Protein AF-A0A928L994-F1 (afdb_monomer)

pLDDT: mean 81.69, std 18.79, range [30.84, 98.38]

Radius of gyration: 14.09 Å; Cα contacts (8 Å, |Δi|>4): 63; chains: 1; bounding box: 39×33×34 Å

Nearest PDB structures (foldseek):
  3hug-assembly6_K  TM=9.011E-01  e=4.832E-02  Mycobacterium tuberculosis H37Rv
  6dvb-assembly1_F  TM=8.346E-01  e=6.004E-02  Mycobacterium tuberculosis H37Rv
  6in7-assembly1_B  TM=6.704E-01  e=1.216E-01  Pseudomonas aeruginosa PAO1
  1or7-assembly3_A  TM=6.985E-01  e=1.595E-01  Escherichia coli
  1or7-assembly3_B  TM=7.022E-01  e=3.601E-01  Escherichia coli

Secondary structure (DSSP, 8-state):
----TTHHHHSSSSHHHHHHHHHHHS-TTSTTHHHHHHHHHHHHHTS-HHHHHHHHHHHHH---HHHHHHHHTS-HHHHHHHHHHHHHHHHHHHHTT-

Structure (mmCIF, N/CA/C/O backbone):
data_AF-A0A928L994-F1
#
_entry.id   AF-A0A928L994-F1
#
loop_
_atom_site.group_PDB
_atom_site.id
_atom_site.type_symbol
_atom_site.label_atom_id
_atom_site.label_alt_id
_atom_site.label_comp_id
_atom_site.label_asym_id
_atom_site.label_entity_id
_atom_site.label_seq_id
_atom_site.pdbx_PDB_ins_code
_atom_site.Cartn_x
_atom_site.Cartn_y
_atom_site.Cartn_z
_atom_site.occupancy
_atom_site.B_iso_or_equiv
_atom_site.auth_seq_id
_atom_site.auth_comp_id
_atom_site.auth_asym_id
_atom_site.auth_atom_id
_atom_site.pdbx_PDB_model_num
ATOM 1 N N . MET A 1 1 ? 23.043 22.025 -4.612 1.00 30.84 1 MET A N 1
ATOM 2 C CA . MET A 1 1 ? 23.650 20.737 -4.213 1.00 30.84 1 MET A CA 1
ATOM 3 C C . MET A 1 1 ? 22.549 19.892 -3.587 1.00 30.84 1 MET A C 1
ATOM 5 O O . MET A 1 1 ? 21.928 20.339 -2.633 1.00 30.84 1 MET A O 1
ATOM 9 N N . LEU A 1 2 ? 22.184 18.784 -4.234 1.00 33.91 2 LEU A N 1
ATOM 10 C CA . LEU A 1 2 ? 20.965 18.013 -3.966 1.00 33.91 2 LEU A CA 1
ATOM 11 C C . LEU A 1 2 ? 20.967 17.436 -2.543 1.00 33.91 2 LEU A C 1
ATOM 13 O O . LEU A 1 2 ? 21.910 16.748 -2.157 1.00 33.91 2 LEU A O 1
ATOM 17 N N . MET A 1 3 ? 19.903 17.715 -1.783 1.00 33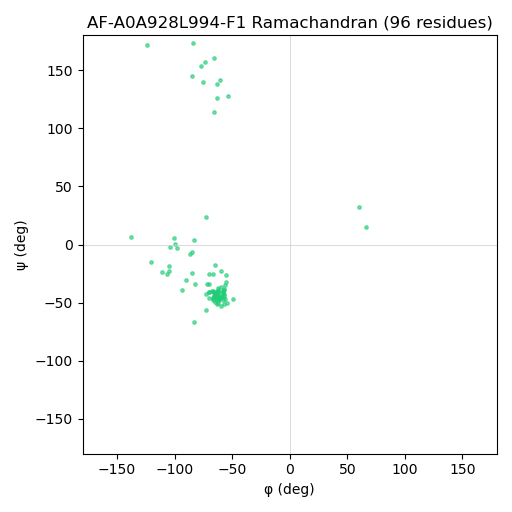.84 3 MET A N 1
ATOM 18 C CA . MET A 1 3 ? 19.678 17.135 -0.460 1.00 33.84 3 MET A CA 1
ATOM 19 C C . MET A 1 3 ? 19.755 15.606 -0.525 1.00 33.84 3 MET A C 1
ATOM 21 O O . MET A 1 3 ? 19.122 14.945 -1.349 1.00 33.84 3 MET A O 1
ATOM 25 N N . ASN A 1 4 ? 20.591 15.073 0.355 1.00 35.59 4 ASN A N 1
ATOM 26 C CA . ASN A 1 4 ? 21.084 13.710 0.365 1.00 35.59 4 ASN A CA 1
ATOM 27 C C . ASN A 1 4 ? 19.946 12.703 0.627 1.00 35.59 4 ASN A C 1
ATOM 29 O O . ASN A 1 4 ? 19.380 12.634 1.716 1.00 35.59 4 ASN A O 1
ATOM 33 N N . ASN A 1 5 ? 19.643 11.877 -0.374 1.00 44.16 5 ASN A N 1
ATOM 34 C CA . ASN A 1 5 ? 18.591 10.850 -0.393 1.00 44.16 5 ASN A CA 1
ATOM 35 C C . ASN A 1 5 ? 18.921 9.605 0.474 1.00 44.16 5 ASN A C 1
ATOM 37 O O . ASN A 1 5 ? 18.429 8.509 0.205 1.00 44.16 5 ASN A O 1
ATOM 41 N N . ARG A 1 6 ? 19.799 9.744 1.481 1.00 39.31 6 ARG A N 1
ATOM 42 C CA . ARG A 1 6 ? 20.205 8.660 2.395 1.00 39.31 6 ARG A CA 1
ATOM 43 C C . ARG A 1 6 ? 19.322 8.560 3.642 1.00 39.31 6 ARG A C 1
ATOM 45 O O . ARG A 1 6 ? 19.058 7.453 4.082 1.00 39.31 6 ARG A O 1
ATOM 52 N N . ILE A 1 7 ? 18.760 9.667 4.136 1.00 39.94 7 ILE A N 1
ATOM 53 C CA . ILE A 1 7 ? 17.955 9.677 5.378 1.00 39.94 7 ILE A CA 1
ATOM 54 C C . ILE A 1 7 ? 16.637 8.881 5.230 1.00 39.94 7 ILE A C 1
ATOM 56 O O . ILE A 1 7 ? 16.127 8.324 6.194 1.00 39.94 7 ILE A O 1
ATOM 60 N N . ALA A 1 8 ? 16.110 8.740 4.008 1.00 41.78 8 ALA A N 1
ATOM 61 C CA . ALA A 1 8 ? 14.890 7.969 3.748 1.00 41.78 8 ALA A CA 1
ATOM 62 C C . ALA A 1 8 ? 15.118 6.456 3.546 1.00 41.78 8 ALA A C 1
ATOM 64 O O . ALA A 1 8 ? 14.145 5.722 3.373 1.00 41.78 8 ALA A O 1
ATOM 65 N N . ARG A 1 9 ? 16.373 5.982 3.485 1.00 43.81 9 ARG A N 1
ATOM 66 C CA . ARG A 1 9 ? 16.677 4.565 3.213 1.00 43.81 9 ARG A CA 1
ATOM 67 C C . ARG A 1 9 ? 16.571 3.694 4.465 1.00 43.81 9 ARG A C 1
ATOM 69 O O . ARG A 1 9 ? 16.088 2.569 4.350 1.00 43.81 9 ARG A O 1
ATOM 76 N N . ASP A 1 10 ? 16.926 4.258 5.618 1.00 42.38 10 ASP A N 1
ATOM 77 C CA . ASP A 1 10 ? 17.202 3.479 6.830 1.00 42.38 10 ASP A CA 1
ATOM 78 C C . ASP A 1 10 ? 16.079 3.549 7.879 1.00 42.38 10 ASP A C 1
ATOM 80 O O . ASP A 1 10 ? 15.980 2.666 8.717 1.00 42.38 10 ASP A O 1
ATOM 84 N N . PHE A 1 11 ? 15.174 4.534 7.808 1.00 41.44 11 PHE A N 1
ATOM 85 C CA . PHE A 1 11 ? 14.192 4.771 8.882 1.00 41.44 11 PHE A CA 1
ATOM 86 C C . PHE A 1 11 ? 12.788 4.172 8.661 1.00 41.44 11 PHE A C 1
ATOM 88 O O . PHE A 1 11 ? 11.924 4.339 9.510 1.00 41.44 11 PHE A O 1
ATOM 95 N N . PHE A 1 12 ? 12.505 3.533 7.515 1.00 51.12 12 PHE A N 1
ATOM 96 C CA . PHE A 1 12 ? 11.109 3.256 7.109 1.00 51.12 12 PHE A CA 1
ATOM 97 C C . PHE A 1 12 ? 10.819 1.876 6.506 1.00 51.12 12 PHE A C 1
ATOM 99 O O . PHE A 1 12 ? 9.711 1.662 6.020 1.00 51.12 12 PHE A O 1
ATOM 106 N N . GLN A 1 13 ? 11.772 0.940 6.487 1.00 56.28 13 GLN A N 1
ATOM 107 C CA . GLN A 1 13 ? 11.534 -0.367 5.854 1.00 56.28 13 GLN A CA 1
ATOM 108 C C . GLN A 1 13 ? 11.043 -1.457 6.812 1.00 56.28 13 GLN A C 1
ATOM 110 O O . GLN A 1 13 ? 10.162 -2.206 6.408 1.00 56.28 13 GLN A O 1
ATOM 115 N N . GLY A 1 14 ? 11.563 -1.533 8.043 1.00 61.69 14 GLY A N 1
ATOM 116 C CA . GLY A 1 14 ? 11.144 -2.537 9.035 1.00 61.69 14 GLY A CA 1
ATOM 117 C C . GLY A 1 14 ? 9.878 -2.115 9.776 1.00 61.69 14 GLY A C 1
ATOM 118 O O . GLY A 1 14 ? 8.806 -2.671 9.545 1.00 61.69 14 GLY A O 1
ATOM 119 N N . ASP A 1 15 ? 9.989 -1.051 10.572 1.00 69.25 15 ASP A N 1
ATOM 120 C CA . ASP A 1 15 ? 8.937 -0.590 11.488 1.00 69.25 15 ASP A CA 1
ATOM 121 C C . ASP A 1 15 ? 7.609 -0.279 10.784 1.00 69.25 15 ASP A C 1
ATOM 123 O O . ASP A 1 15 ? 6.534 -0.598 11.286 1.00 69.25 15 ASP A O 1
ATOM 127 N N . PHE A 1 16 ? 7.664 0.315 9.585 1.00 76.69 16 PHE A N 1
ATOM 128 C CA . PHE A 1 16 ? 6.452 0.597 8.816 1.00 76.69 16 PHE A CA 1
ATOM 129 C C . PHE A 1 16 ? 5.807 -0.679 8.271 1.00 76.69 16 PHE A C 1
ATOM 131 O O . PHE A 1 16 ? 4.586 -0.778 8.278 1.00 76.69 16 PHE A O 1
ATOM 138 N N . ASP A 1 17 ? 6.593 -1.641 7.781 1.00 83.25 17 ASP A N 1
ATOM 139 C CA . ASP A 1 17 ? 6.054 -2.862 7.175 1.00 83.25 17 ASP A CA 1
ATOM 140 C C . ASP A 1 17 ? 5.402 -3.769 8.221 1.00 83.25 17 ASP A C 1
ATOM 142 O O . ASP A 1 17 ? 4.340 -4.336 7.958 1.00 83.25 17 ASP A O 1
ATOM 146 N N . GLU A 1 18 ? 6.014 -3.894 9.397 1.00 85.00 18 GLU A N 1
ATOM 147 C CA . GLU A 1 18 ? 5.439 -4.626 10.528 1.00 85.00 18 GLU A CA 1
ATOM 148 C C . GLU A 1 18 ? 4.155 -3.960 11.025 1.00 85.00 18 GLU A C 1
ATOM 150 O O . GLU A 1 18 ? 3.121 -4.621 11.144 1.00 85.00 18 GLU A O 1
ATOM 155 N N . GLU A 1 19 ? 4.174 -2.639 11.222 1.00 83.06 19 GLU A N 1
ATOM 156 C CA . GLU A 1 19 ? 2.989 -1.895 11.649 1.00 83.06 19 GLU A CA 1
ATOM 157 C C . GLU A 1 19 ? 1.858 -1.980 10.621 1.00 83.06 19 GLU A C 1
ATOM 159 O O . GLU A 1 19 ? 0.689 -2.151 10.975 1.00 83.06 19 GLU A O 1
ATOM 164 N N . PHE A 1 20 ? 2.194 -1.908 9.333 1.00 85.81 20 PHE A N 1
ATOM 165 C CA . PHE A 1 20 ? 1.228 -2.037 8.252 1.00 85.81 20 PHE A CA 1
ATOM 166 C C . PHE A 1 20 ? 0.552 -3.410 8.268 1.00 85.81 20 PHE A C 1
ATOM 168 O O . PHE A 1 20 ? -0.677 -3.484 8.215 1.00 85.81 20 PHE A O 1
ATOM 175 N N . ARG A 1 21 ? 1.331 -4.494 8.401 1.00 87.88 21 ARG A N 1
ATOM 176 C CA . ARG A 1 21 ? 0.786 -5.857 8.522 1.00 87.88 21 ARG A CA 1
ATOM 177 C C . ARG A 1 21 ? -0.093 -5.992 9.760 1.00 87.88 21 ARG A C 1
ATOM 179 O O . ARG A 1 21 ? -1.235 -6.426 9.637 1.00 87.88 21 ARG A O 1
ATOM 186 N N . ARG A 1 22 ? 0.363 -5.483 10.907 1.00 86.44 22 ARG A N 1
ATOM 187 C CA . ARG A 1 22 ? -0.411 -5.464 12.155 1.00 86.44 22 ARG A CA 1
ATOM 188 C C . ARG A 1 22 ? -1.752 -4.744 11.998 1.00 86.44 22 ARG A C 1
ATOM 190 O O . ARG A 1 22 ? -2.767 -5.209 12.507 1.00 86.44 22 ARG A O 1
ATOM 197 N N . ILE A 1 23 ? -1.788 -3.605 11.303 1.00 85.25 23 ILE A N 1
ATOM 198 C CA . ILE A 1 23 ? -3.034 -2.871 11.028 1.00 85.25 23 ILE A CA 1
ATOM 199 C C . ILE A 1 23 ? -3.953 -3.674 10.098 1.00 85.25 23 ILE A C 1
ATOM 201 O O . ILE A 1 23 ? -5.170 -3.674 10.303 1.00 85.25 23 ILE A O 1
ATOM 205 N N . LEU A 1 24 ? -3.401 -4.348 9.085 1.00 84.25 24 LEU A N 1
ATOM 206 C CA . LEU A 1 24 ? -4.179 -5.144 8.137 1.00 84.25 24 LEU A CA 1
ATOM 207 C C . LEU A 1 24 ? -4.740 -6.436 8.740 1.00 84.25 24 LEU A C 1
ATOM 209 O O . LEU A 1 24 ? -5.854 -6.815 8.376 1.00 84.25 24 LEU A O 1
ATOM 213 N N . GLU A 1 25 ? -4.032 -7.075 9.665 1.00 84.12 25 GLU A N 1
ATOM 214 C CA . GLU A 1 25 ? -4.467 -8.306 10.341 1.00 84.12 25 GLU A CA 1
ATOM 215 C C . GLU A 1 25 ? -5.631 -8.072 11.312 1.00 84.12 25 GLU A C 1
ATOM 217 O O . GLU A 1 25 ? -6.444 -8.966 11.528 1.00 84.12 25 GLU A O 1
ATOM 222 N N . LYS A 1 26 ? -5.787 -6.855 11.852 1.00 79.69 26 LYS A N 1
ATOM 223 C CA . LYS A 1 26 ? -6.885 -6.536 12.780 1.00 79.69 26 LYS A CA 1
ATOM 224 C C . LYS A 1 26 ? -8.262 -6.661 12.131 1.00 79.69 26 LYS A C 1
ATOM 226 O O . LYS A 1 26 ? -8.499 -6.159 11.028 1.00 79.69 26 LYS A O 1
ATOM 231 N N . ASP A 1 27 ? -9.218 -7.229 12.859 1.00 71.25 27 ASP A N 1
ATOM 232 C CA . ASP A 1 27 ? -10.595 -7.353 12.386 1.00 71.25 27 ASP A CA 1
ATOM 233 C C . ASP A 1 27 ? -11.247 -6.001 12.096 1.00 71.25 27 ASP A C 1
ATOM 235 O O . ASP A 1 27 ? -11.097 -5.019 12.832 1.00 71.25 27 ASP A O 1
ATOM 239 N N . ILE A 1 28 ? -12.043 -5.964 11.024 1.00 62.62 28 ILE A N 1
ATOM 240 C CA . ILE A 1 28 ? -12.806 -4.776 10.606 1.00 62.62 28 ILE A CA 1
ATOM 241 C C . ILE A 1 28 ? -13.882 -4.406 11.651 1.00 62.62 28 ILE A C 1
ATOM 243 O O . ILE A 1 28 ? -14.351 -3.268 11.663 1.00 62.62 28 ILE A O 1
ATOM 247 N N . ALA A 1 29 ? -14.242 -5.331 12.548 1.00 64.19 29 ALA A N 1
ATOM 248 C CA . ALA A 1 29 ? -15.160 -5.109 13.667 1.00 64.19 29 ALA A CA 1
ATOM 249 C C . ALA A 1 29 ? -14.475 -4.559 14.939 1.00 64.19 29 ALA A C 1
ATOM 251 O O . ALA A 1 29 ? -15.161 -4.163 15.877 1.00 64.19 29 ALA A O 1
ATOM 252 N N . SER A 1 30 ? -13.138 -4.491 14.984 1.00 65.38 30 SER A N 1
ATOM 253 C CA . SER A 1 30 ? -12.405 -3.990 16.158 1.00 65.38 30 SER A CA 1
ATOM 254 C C . SER A 1 30 ? -12.500 -2.458 16.315 1.00 65.38 30 SER A C 1
ATOM 256 O O . SER A 1 30 ? -12.675 -1.738 15.323 1.00 65.38 30 SER A O 1
ATOM 258 N N . PRO A 1 31 ? -12.297 -1.902 17.527 1.00 58.12 31 PRO A N 1
ATOM 259 C CA . PRO A 1 31 ? -12.175 -0.454 17.741 1.00 58.12 31 PRO A CA 1
ATOM 260 C C . PRO A 1 31 ? -11.071 0.208 16.895 1.00 58.12 31 PRO A C 1
ATOM 262 O O . PRO A 1 31 ? -11.186 1.375 16.522 1.00 58.12 31 PRO A O 1
ATOM 265 N N . GLN A 1 32 ? -10.028 -0.539 16.507 1.00 59.97 32 GLN A N 1
ATOM 266 C CA . GLN A 1 32 ? -8.972 -0.052 15.607 1.00 59.97 32 GLN A CA 1
ATOM 267 C C . GLN A 1 32 ? -9.334 -0.153 14.109 1.00 59.97 32 GLN A C 1
ATOM 269 O O . GLN A 1 32 ? -8.535 0.223 13.246 1.00 59.97 32 GLN A O 1
ATOM 274 N N . SER A 1 33 ? -10.559 -0.574 13.770 1.00 72.94 33 SER A N 1
ATOM 275 C CA . SER A 1 33 ? -11.061 -0.651 12.390 1.00 72.94 33 SER A CA 1
ATOM 276 C C . SER A 1 33 ? -11.066 0.684 11.652 1.00 72.94 33 SER A C 1
ATOM 278 O O . SER A 1 33 ? -11.025 0.698 10.422 1.00 72.94 33 SER A O 1
ATOM 280 N N . LYS A 1 34 ? -11.093 1.815 12.369 1.00 81.81 34 LYS A N 1
ATOM 281 C CA . LYS A 1 34 ? -11.039 3.151 11.760 1.00 81.81 34 LYS A CA 1
ATOM 282 C C . LYS A 1 34 ? -9.734 3.357 10.988 1.00 81.81 34 LYS A C 1
ATOM 284 O O . LYS A 1 34 ? -9.784 3.776 9.835 1.00 81.81 34 LYS A O 1
ATOM 289 N N . ILE A 1 35 ? -8.597 2.985 11.577 1.00 83.81 35 ILE A N 1
ATOM 290 C CA . ILE A 1 35 ? -7.272 3.122 10.954 1.00 83.81 35 ILE A CA 1
ATOM 291 C C . ILE A 1 35 ? -7.162 2.187 9.747 1.00 83.81 35 ILE A C 1
ATOM 293 O O . ILE A 1 35 ? -6.799 2.632 8.661 1.00 83.81 35 ILE A O 1
ATOM 297 N N . LYS A 1 36 ? -7.584 0.922 9.889 1.00 85.62 36 LYS A N 1
ATOM 298 C CA . LYS A 1 36 ? -7.637 -0.035 8.771 1.00 85.62 36 LYS A CA 1
ATOM 299 C C . LYS A 1 36 ? -8.508 0.481 7.618 1.00 85.62 36 LYS A C 1
ATOM 301 O O . LYS A 1 36 ? -8.096 0.432 6.463 1.00 85.62 36 LYS A O 1
ATOM 306 N N . LYS A 1 37 ? -9.689 1.043 7.907 1.00 87.50 37 LYS A N 1
ATOM 307 C CA . LYS A 1 37 ? -10.582 1.640 6.894 1.00 87.50 37 LYS A CA 1
ATOM 308 C C . LYS A 1 37 ? -9.947 2.849 6.204 1.00 87.50 37 LYS A C 1
ATOM 310 O O . LYS A 1 37 ? -10.068 2.967 4.987 1.00 87.50 37 LYS A O 1
ATOM 315 N N . ILE A 1 38 ? -9.280 3.732 6.949 1.00 88.94 38 ILE A N 1
ATOM 316 C CA . ILE A 1 38 ? -8.549 4.880 6.386 1.00 88.94 38 ILE A CA 1
ATOM 317 C C . ILE A 1 38 ? -7.423 4.388 5.476 1.00 88.94 38 ILE A C 1
ATOM 319 O O . ILE A 1 38 ? -7.307 4.856 4.347 1.00 88.94 38 ILE A O 1
ATOM 323 N N . MET A 1 39 ? -6.655 3.395 5.920 1.00 88.38 39 MET A N 1
ATOM 324 C CA . MET A 1 39 ? -5.564 2.805 5.151 1.00 88.38 39 MET A CA 1
ATOM 325 C C . MET A 1 39 ? -6.063 2.163 3.849 1.00 88.38 39 MET A C 1
ATOM 327 O O . MET A 1 39 ? -5.536 2.466 2.783 1.00 88.38 39 MET A O 1
ATOM 331 N N . LEU A 1 40 ? -7.122 1.348 3.893 1.00 90.19 40 LEU A N 1
ATOM 332 C CA . LEU A 1 40 ? -7.710 0.753 2.686 1.00 90.19 40 LEU A CA 1
ATOM 333 C C . LEU A 1 40 ? -8.265 1.820 1.730 1.00 90.19 40 LEU A C 1
ATOM 335 O O . LEU A 1 40 ? -8.089 1.713 0.516 1.00 90.19 40 LEU A O 1
ATOM 339 N N . LYS A 1 41 ? -8.888 2.884 2.257 1.00 91.50 41 LYS A N 1
ATOM 340 C CA . LYS A 1 41 ? -9.321 4.034 1.445 1.00 91.50 41 LYS A CA 1
ATOM 341 C C . LYS A 1 41 ? -8.135 4.759 0.810 1.00 91.50 41 LYS A C 1
ATOM 343 O O . LYS A 1 41 ? -8.218 5.109 -0.361 1.00 91.50 41 LYS A O 1
ATOM 348 N N . ALA A 1 42 ? -7.037 4.946 1.538 1.00 92.56 42 ALA A N 1
ATOM 349 C CA . ALA A 1 42 ? -5.816 5.549 1.015 1.00 92.56 42 ALA A CA 1
ATOM 350 C C . ALA A 1 42 ? -5.195 4.694 -0.101 1.00 92.56 42 ALA A C 1
ATOM 352 O O . ALA A 1 42 ? -4.860 5.215 -1.159 1.00 92.56 42 ALA A O 1
ATOM 353 N N . ILE A 1 43 ? -5.112 3.372 0.072 1.00 93.44 43 ILE A N 1
ATOM 354 C CA . ILE A 1 43 ? -4.633 2.462 -0.983 1.00 93.44 43 ILE A CA 1
ATOM 355 C C . ILE A 1 43 ? -5.500 2.578 -2.241 1.00 93.44 43 ILE A C 1
ATOM 357 O O . ILE A 1 43 ? -4.975 2.590 -3.353 1.00 93.44 43 ILE A O 1
ATOM 361 N N . LYS A 1 44 ? -6.823 2.680 -2.068 1.00 92.94 44 LYS A N 1
ATOM 362 C CA . LYS A 1 44 ? -7.774 2.766 -3.179 1.00 92.94 44 LYS A CA 1
ATOM 363 C C . LYS A 1 44 ? -7.747 4.117 -3.898 1.00 92.94 44 LYS A C 1
ATOM 365 O O . LYS A 1 44 ? -7.829 4.141 -5.120 1.00 92.94 44 LYS A O 1
ATOM 370 N N . ASN A 1 45 ? -7.679 5.218 -3.153 1.00 93.12 45 ASN A N 1
ATOM 371 C CA . ASN A 1 45 ? -7.948 6.556 -3.689 1.00 93.12 45 ASN A CA 1
ATOM 372 C C . ASN A 1 45 ? -6.685 7.410 -3.860 1.00 93.12 45 ASN A C 1
ATOM 374 O O . ASN A 1 45 ? -6.671 8.321 -4.679 1.00 93.12 45 ASN A O 1
ATOM 378 N N . GLU A 1 46 ? -5.632 7.133 -3.090 1.00 94.94 46 GLU A N 1
ATOM 379 C CA . GLU A 1 46 ? -4.423 7.960 -3.061 1.00 94.94 46 GLU A CA 1
ATOM 380 C C . GLU A 1 46 ? -3.264 7.318 -3.812 1.00 94.94 46 GLU A C 1
ATOM 382 O O . GLU A 1 46 ? -2.356 8.011 -4.250 1.00 94.94 46 GLU A O 1
ATOM 387 N N . LEU A 1 47 ? -3.242 6.006 -4.012 1.00 96.50 47 LEU A N 1
ATOM 388 C CA . LEU A 1 47 ? -2.183 5.395 -4.809 1.00 96.50 47 LEU A CA 1
ATOM 389 C C . LEU A 1 47 ? -2.514 5.437 -6.300 1.00 96.50 47 LEU A C 1
ATOM 391 O O . LEU A 1 47 ? -3.659 5.272 -6.707 1.00 96.50 47 LEU A O 1
ATOM 395 N N . THR A 1 48 ? -1.488 5.618 -7.136 1.00 97.19 48 THR A N 1
ATOM 396 C CA . THR A 1 48 ? -1.648 5.360 -8.574 1.00 97.19 48 THR A CA 1
ATOM 397 C C . THR A 1 48 ? -1.894 3.869 -8.810 1.00 97.19 48 THR A C 1
ATOM 399 O O . THR A 1 48 ? -1.515 3.044 -7.976 1.00 97.19 48 THR A O 1
ATOM 402 N N . ALA A 1 49 ? -2.455 3.498 -9.966 1.00 96.75 49 ALA A N 1
ATOM 403 C CA . ALA A 1 49 ? -2.741 2.097 -10.293 1.00 96.75 49 ALA A CA 1
ATOM 404 C C . ALA A 1 49 ? -1.529 1.175 -10.055 1.00 96.75 49 ALA A C 1
ATOM 406 O O . ALA A 1 49 ? -1.638 0.170 -9.358 1.00 96.75 49 ALA A O 1
ATOM 407 N N . ARG A 1 50 ? -0.340 1.579 -10.527 1.00 96.88 50 ARG A N 1
ATOM 408 C CA . ARG A 1 50 ? 0.892 0.793 -10.362 1.00 96.88 50 ARG A CA 1
ATOM 409 C C . ARG A 1 50 ? 1.403 0.738 -8.920 1.00 96.88 50 ARG A C 1
ATOM 411 O O . ARG A 1 50 ? 1.966 -0.270 -8.504 1.00 96.88 50 ARG A O 1
ATOM 418 N N . GLN A 1 51 ? 1.228 1.813 -8.153 1.00 97.44 51 GLN A N 1
ATOM 419 C CA . GLN A 1 51 ? 1.566 1.827 -6.727 1.00 97.44 51 GLN A CA 1
ATOM 420 C C . GLN A 1 51 ? 0.648 0.892 -5.940 1.00 97.44 51 GLN A C 1
ATOM 422 O O . GLN A 1 51 ? 1.133 0.112 -5.127 1.00 97.44 51 GLN A O 1
ATOM 427 N N . SER A 1 52 ? -0.657 0.962 -6.208 1.00 97.06 52 SER A N 1
ATOM 428 C CA . SER A 1 52 ? -1.668 0.115 -5.579 1.00 97.06 52 SER A CA 1
ATOM 429 C C . SER A 1 52 ? -1.428 -1.358 -5.904 1.00 97.06 52 SER A C 1
ATOM 431 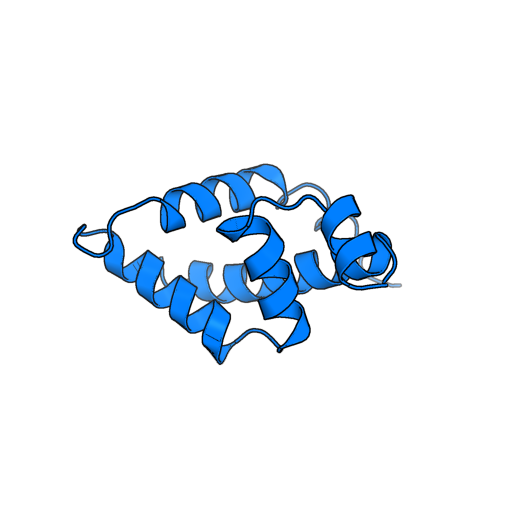O O . SER A 1 52 ? -1.347 -2.169 -4.991 1.00 97.06 52 SER A O 1
ATOM 433 N N . GLU A 1 53 ? -1.184 -1.695 -7.173 1.00 97.69 53 GLU A N 1
ATOM 434 C CA . GLU A 1 53 ? -0.866 -3.061 -7.605 1.00 97.69 53 GLU A CA 1
ATOM 435 C C . GLU A 1 53 ? 0.326 -3.651 -6.834 1.00 97.69 53 GLU A C 1
ATOM 437 O O . GLU A 1 53 ? 0.218 -4.730 -6.257 1.00 97.69 53 GLU A O 1
ATOM 442 N N . ILE A 1 54 ? 1.441 -2.920 -6.747 1.00 97.31 54 ILE A N 1
ATOM 443 C CA . ILE A 1 54 ? 2.641 -3.385 -6.035 1.00 97.31 54 ILE A CA 1
ATOM 444 C C . ILE A 1 54 ? 2.386 -3.534 -4.524 1.00 97.31 54 ILE A C 1
ATOM 446 O O . ILE A 1 54 ? 2.809 -4.526 -3.930 1.00 97.31 54 ILE A O 1
ATOM 450 N N . ILE A 1 55 ? 1.664 -2.595 -3.904 1.00 95.38 55 ILE A N 1
ATOM 451 C CA . ILE A 1 55 ? 1.268 -2.672 -2.486 1.00 95.38 55 ILE A CA 1
ATOM 452 C C . ILE A 1 55 ? 0.367 -3.884 -2.231 1.00 95.38 55 ILE A C 1
ATOM 454 O O . ILE A 1 55 ? 0.549 -4.590 -1.239 1.00 95.38 55 ILE A O 1
ATOM 458 N N . MET A 1 56 ? -0.572 -4.156 -3.140 1.00 95.25 56 MET A N 1
ATOM 459 C CA . MET A 1 56 ? -1.477 -5.296 -3.050 1.00 95.25 56 MET A CA 1
ATOM 460 C C . MET A 1 56 ? -0.726 -6.626 -3.124 1.00 95.25 56 MET A C 1
ATOM 462 O O . MET A 1 56 ? -0.961 -7.512 -2.302 1.00 95.25 56 MET A O 1
ATOM 466 N N . LEU A 1 57 ? 0.202 -6.765 -4.073 1.00 96.38 57 LEU A N 1
ATOM 467 C CA . LEU A 1 57 ? 1.001 -7.984 -4.210 1.00 96.38 57 LEU A CA 1
ATOM 468 C C . LEU A 1 57 ? 1.875 -8.233 -2.976 1.00 96.38 57 LEU A C 1
ATOM 470 O O . LEU A 1 57 ? 1.943 -9.356 -2.485 1.00 96.38 57 LEU A O 1
ATOM 474 N N . TYR A 1 58 ? 2.487 -7.186 -2.431 1.00 95.44 58 TYR A N 1
ATOM 475 C CA . TYR A 1 58 ? 3.378 -7.336 -1.286 1.00 95.44 58 TYR A CA 1
ATOM 476 C C . TYR A 1 58 ? 2.631 -7.639 0.018 1.00 95.44 58 TYR A C 1
ATOM 478 O O . TYR A 1 58 ? 2.884 -8.658 0.654 1.00 95.44 58 TYR A O 1
ATOM 486 N N . TYR A 1 59 ? 1.675 -6.795 0.420 1.00 92.38 59 TYR A N 1
ATOM 487 C CA . TYR A 1 59 ? 1.054 -6.929 1.744 1.00 92.38 59 TYR A CA 1
ATOM 488 C C . TYR A 1 59 ? -0.113 -7.915 1.798 1.00 92.38 59 TYR A C 1
ATOM 490 O O . TYR A 1 59 ? -0.396 -8.436 2.870 1.00 92.38 59 TYR A O 1
ATOM 498 N N . PHE A 1 60 ? -0.796 -8.179 0.678 1.00 91.31 60 PHE A N 1
ATOM 499 C CA . PHE A 1 60 ? -1.978 -9.054 0.669 1.00 91.31 60 PHE A CA 1
ATOM 500 C C . PHE A 1 60 ? -1.746 -10.380 -0.052 1.00 91.31 60 PHE A C 1
ATOM 502 O O . PHE A 1 60 ? -2.476 -11.335 0.200 1.00 91.31 60 PHE A O 1
ATOM 509 N N . LYS A 1 61 ? -0.774 -10.449 -0.970 1.00 93.44 61 LYS A N 1
ATOM 510 C CA . LYS A 1 61 ? -0.368 -11.711 -1.614 1.00 93.44 61 LYS A CA 1
ATOM 511 C C . LYS A 1 61 ? 0.943 -12.270 -1.068 1.00 93.44 61 LYS A C 1
ATOM 513 O O . LYS A 1 61 ? 1.334 -13.348 -1.493 1.00 93.44 61 LYS A O 1
ATOM 518 N N . GLY A 1 62 ? 1.593 -11.568 -0.136 1.00 92.62 62 GLY A N 1
ATOM 519 C CA . GLY A 1 62 ? 2.826 -12.022 0.507 1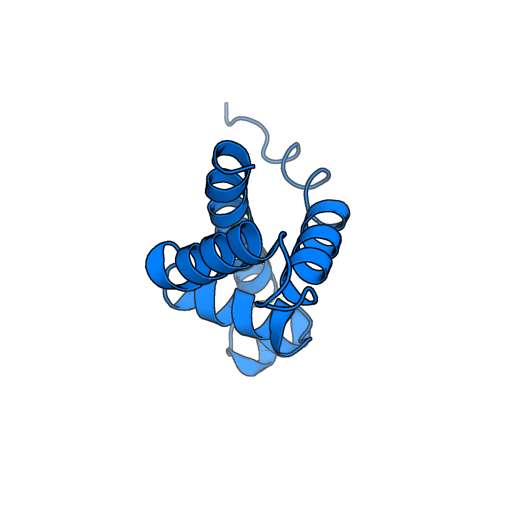.00 92.62 62 GLY A CA 1
ATOM 520 C C . GLY A 1 62 ? 4.026 -12.111 -0.434 1.00 92.62 62 GLY A C 1
ATOM 521 O O . GLY A 1 62 ? 5.013 -12.744 -0.076 1.00 9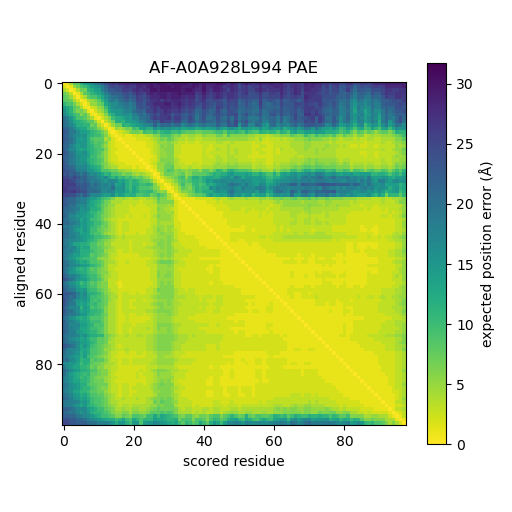2.62 62 GLY A O 1
ATOM 522 N N . MET A 1 63 ? 3.950 -11.502 -1.623 1.00 94.88 63 MET A N 1
ATOM 523 C CA . MET A 1 63 ? 5.010 -11.605 -2.622 1.00 94.88 63 MET A CA 1
ATOM 524 C C . MET A 1 63 ? 6.203 -10.728 -2.244 1.00 94.88 63 MET A C 1
ATOM 526 O O . MET A 1 63 ? 6.035 -9.582 -1.826 1.00 94.88 63 MET A O 1
ATOM 530 N N . ASN A 1 64 ? 7.416 -11.226 -2.454 1.00 93.12 64 ASN A N 1
ATOM 531 C CA . ASN A 1 64 ? 8.643 -10.456 -2.297 1.00 93.12 64 ASN A CA 1
ATOM 532 C C . ASN A 1 64 ? 8.970 -9.632 -3.561 1.00 93.12 64 ASN A C 1
ATOM 534 O O . ASN A 1 64 ? 8.312 -9.730 -4.596 1.00 93.12 64 ASN A O 1
ATOM 538 N N . ILE A 1 65 ? 9.997 -8.777 -3.483 1.00 92.44 65 ILE A N 1
ATOM 539 C CA . ILE A 1 65 ? 10.376 -7.878 -4.587 1.00 92.44 65 ILE A CA 1
ATOM 540 C C . ILE A 1 65 ? 10.707 -8.650 -5.869 1.00 92.44 65 ILE A C 1
ATOM 542 O O . ILE A 1 65 ? 10.319 -8.187 -6.939 1.00 92.44 65 ILE A O 1
ATOM 546 N N . SER A 1 66 ? 11.394 -9.790 -5.770 1.00 94.12 66 SER A N 1
ATOM 547 C CA . SER A 1 66 ? 11.774 -10.620 -6.918 1.00 94.12 66 SER A CA 1
ATOM 548 C C . SER A 1 66 ? 10.542 -11.198 -7.605 1.00 94.12 66 SER A C 1
ATOM 550 O O . SER A 1 66 ? 10.353 -10.996 -8.800 1.00 94.12 66 SER A O 1
ATOM 552 N N . GLU A 1 67 ? 9.635 -11.798 -6.835 1.00 96.81 67 GLU A N 1
ATOM 553 C CA . GLU A 1 67 ? 8.396 -12.375 -7.368 1.00 96.81 67 GLU A CA 1
ATOM 554 C C . GLU A 1 67 ? 7.503 -11.302 -8.011 1.00 96.81 67 GLU A C 1
ATOM 556 O O . GLU A 1 67 ? 6.877 -11.529 -9.045 1.00 96.81 67 GLU A O 1
ATOM 561 N N . ILE A 1 68 ? 7.450 -10.099 -7.426 1.00 97.69 68 ILE A N 1
ATOM 562 C CA . ILE A 1 68 ? 6.730 -8.957 -8.008 1.00 97.69 68 ILE A CA 1
ATOM 563 C C . ILE A 1 68 ? 7.410 -8.495 -9.302 1.00 97.69 68 ILE A C 1
ATOM 565 O O . ILE A 1 68 ? 6.723 -8.166 -10.269 1.00 97.69 68 ILE A O 1
ATOM 569 N N . SER A 1 69 ? 8.744 -8.459 -9.325 1.00 97.50 69 SER A N 1
ATOM 570 C CA . SER A 1 69 ? 9.546 -8.093 -10.497 1.00 97.50 69 SER A CA 1
ATOM 571 C C . SER A 1 69 ? 9.216 -9.002 -11.679 1.00 97.50 69 SER A C 1
ATOM 573 O O . SER A 1 69 ? 8.863 -8.507 -12.750 1.00 97.50 69 SER A O 1
ATOM 575 N N . GLU A 1 70 ? 9.263 -10.314 -11.448 1.00 98.38 70 GLU A N 1
ATOM 576 C CA . GLU A 1 70 ? 8.952 -11.352 -12.429 1.00 98.38 70 GLU A CA 1
ATOM 577 C C . GLU A 1 70 ? 7.494 -11.269 -12.880 1.00 98.38 70 GLU A C 1
ATOM 579 O O . GLU A 1 70 ? 7.218 -11.156 -14.074 1.00 98.38 70 GLU A O 1
ATOM 584 N N . LYS A 1 71 ? 6.551 -11.227 -11.929 1.00 98.25 71 LYS A N 1
ATOM 585 C CA . LYS A 1 71 ? 5.114 -11.168 -12.224 1.00 98.25 71 LYS A CA 1
ATOM 586 C C . LYS A 1 71 ? 4.737 -9.969 -13.087 1.00 98.25 71 LYS A C 1
ATOM 588 O O . LYS A 1 71 ? 3.831 -10.064 -13.911 1.00 98.25 71 LYS A O 1
ATOM 593 N N . LEU A 1 72 ? 5.373 -8.828 -12.844 1.00 97.81 72 LEU A N 1
ATOM 594 C CA . LEU A 1 72 ? 5.020 -7.569 -13.480 1.00 97.81 72 LEU A CA 1
ATOM 595 C C . LEU A 1 72 ? 5.919 -7.199 -14.668 1.00 97.81 72 LEU A C 1
ATOM 597 O O . LEU A 1 72 ? 5.715 -6.122 -15.236 1.00 97.81 72 LEU A O 1
ATOM 601 N N . GLY A 1 73 ? 6.908 -8.035 -15.010 1.00 98.00 73 GLY A N 1
ATOM 602 C CA . GLY A 1 73 ? 7.831 -7.817 -16.128 1.00 98.00 73 GLY A CA 1
ATOM 603 C C . GLY A 1 73 ? 8.652 -6.527 -16.019 1.00 98.00 73 GLY A C 1
ATOM 604 O O . GLY A 1 73 ? 8.931 -5.885 -17.029 1.00 98.00 73 GLY A O 1
ATOM 605 N N . ILE A 1 74 ? 8.993 -6.096 -14.801 1.00 97.44 74 ILE A N 1
ATOM 606 C CA . ILE A 1 74 ? 9.788 -4.880 -14.547 1.00 97.44 74 ILE A CA 1
ATOM 607 C C . ILE A 1 74 ? 11.027 -5.205 -13.720 1.00 97.44 74 ILE A C 1
ATOM 609 O O . ILE A 1 74 ? 11.167 -6.314 -13.224 1.00 97.44 74 ILE A O 1
ATOM 613 N N . THR A 1 75 ? 11.937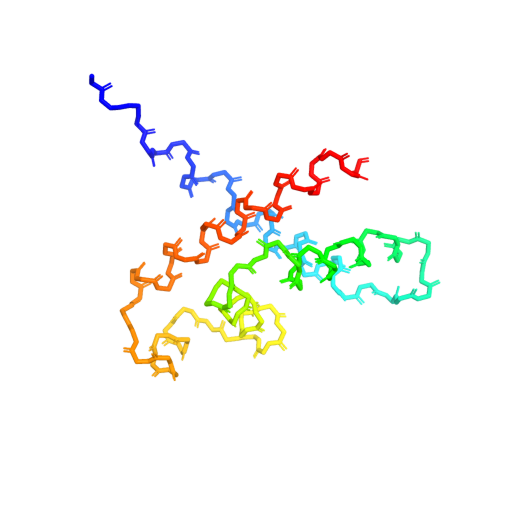 -4.244 -13.555 1.00 97.12 75 THR A N 1
ATOM 614 C CA . THR A 1 75 ? 13.164 -4.431 -12.768 1.00 97.12 75 THR A CA 1
ATOM 615 C C . THR A 1 75 ? 12.910 -4.364 -11.255 1.00 97.12 75 THR A C 1
ATOM 617 O O . THR A 1 75 ? 12.042 -3.621 -10.785 1.00 97.12 75 THR A O 1
ATOM 620 N N . HIS A 1 76 ? 13.758 -5.032 -10.463 1.00 92.75 76 HIS A N 1
ATOM 621 C CA . HIS A 1 76 ? 13.723 -4.965 -8.992 1.00 92.75 76 HIS A CA 1
ATOM 622 C C . HIS A 1 76 ? 13.835 -3.520 -8.478 1.00 92.75 76 HIS A C 1
ATOM 624 O O . HIS A 1 76 ?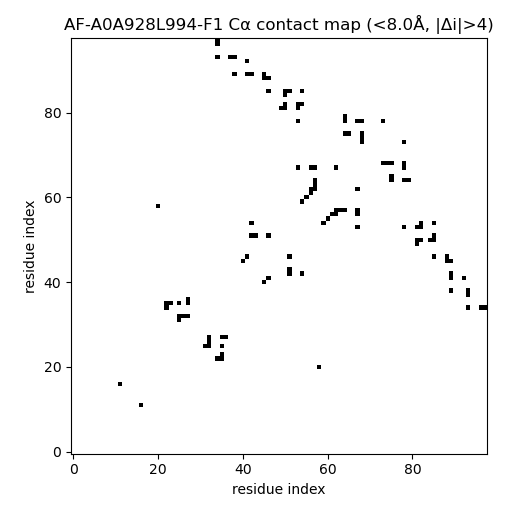 13.210 -3.141 -7.482 1.00 92.75 76 HIS A O 1
ATOM 630 N N . SER A 1 77 ? 14.618 -2.682 -9.171 1.00 92.25 77 SER A N 1
ATOM 631 C CA . SER A 1 77 ? 14.773 -1.263 -8.843 1.00 92.25 77 SER A CA 1
ATOM 632 C C . SER A 1 77 ? 13.481 -0.483 -9.086 1.00 92.25 77 SER A C 1
ATOM 634 O O . SER A 1 77 ? 13.107 0.340 -8.248 1.00 92.25 77 SER A O 1
ATOM 636 N N . ALA A 1 78 ? 12.753 -0.776 -10.168 1.00 95.25 78 ALA A N 1
ATOM 637 C CA . ALA A 1 78 ? 11.451 -0.177 -10.444 1.00 95.25 78 ALA A CA 1
ATOM 638 C C . ALA A 1 78 ? 10.410 -0.582 -9.389 1.00 95.25 78 ALA A C 1
ATOM 640 O O . ALA A 1 78 ? 9.683 0.287 -8.892 1.00 95.25 78 ALA A O 1
ATOM 641 N N . VAL A 1 79 ? 10.386 -1.857 -8.979 1.00 96.62 79 VAL A N 1
ATOM 642 C CA . VAL A 1 79 ? 9.531 -2.335 -7.878 1.00 96.62 79 VAL A CA 1
ATOM 643 C C . VAL A 1 79 ? 9.862 -1.590 -6.584 1.00 96.62 79 VAL A C 1
ATOM 645 O O . VAL A 1 79 ? 8.986 -0.961 -5.993 1.00 96.62 79 VAL A O 1
ATOM 648 N N . SER A 1 80 ? 11.137 -1.567 -6.187 1.00 92.50 80 SER A N 1
ATOM 649 C CA . SER A 1 80 ? 11.599 -0.930 -4.945 1.00 92.50 80 SER A CA 1
ATOM 650 C C . SER A 1 80 ? 11.284 0.569 -4.895 1.00 92.50 80 SER A C 1
ATOM 652 O O . SER A 1 80 ? 10.792 1.081 -3.887 1.00 92.50 80 SER A O 1
ATOM 654 N N . ILE A 1 81 ? 11.533 1.295 -5.991 1.00 93.81 81 ILE A N 1
ATOM 655 C CA . ILE A 1 81 ? 11.255 2.735 -6.077 1.00 93.81 81 ILE A CA 1
ATOM 656 C C . ILE A 1 81 ? 9.751 2.999 -5.995 1.00 93.81 81 ILE A C 1
ATOM 658 O O . ILE A 1 81 ? 9.330 3.913 -5.279 1.00 93.81 81 ILE A O 1
ATOM 662 N N . THR A 1 82 ? 8.943 2.213 -6.710 1.00 95.81 82 THR A N 1
ATOM 663 C CA . THR A 1 82 ? 7.484 2.373 -6.714 1.00 95.81 82 THR A CA 1
ATOM 664 C C . THR A 1 82 ? 6.901 2.061 -5.342 1.00 95.81 82 THR A C 1
ATOM 666 O O . THR A 1 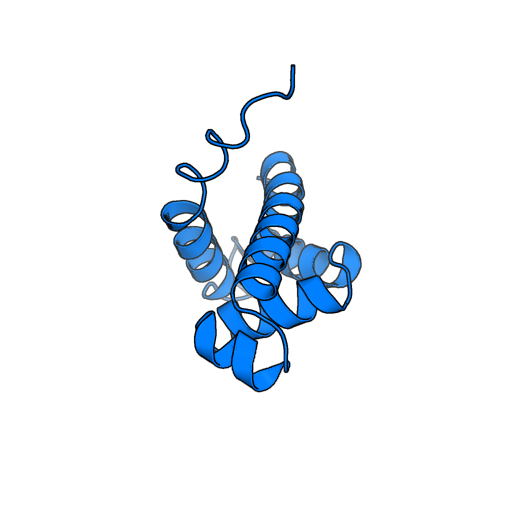82 ? 6.121 2.858 -4.820 1.00 95.81 82 THR A O 1
ATOM 669 N N . MET A 1 83 ? 7.365 0.979 -4.715 1.00 94.06 83 MET A N 1
ATOM 670 C CA . MET A 1 83 ? 7.005 0.590 -3.356 1.00 94.06 83 MET A CA 1
ATOM 671 C C . MET A 1 83 ? 7.337 1.693 -2.348 1.00 94.06 83 MET A C 1
ATOM 673 O O . MET A 1 83 ? 6.494 2.077 -1.544 1.00 94.06 83 MET A O 1
ATOM 677 N N . ARG A 1 84 ? 8.549 2.260 -2.406 1.00 91.44 84 ARG A N 1
ATOM 678 C CA . ARG A 1 84 ? 8.952 3.368 -1.526 1.00 91.44 84 ARG A CA 1
ATOM 679 C C . ARG A 1 84 ? 8.048 4.589 -1.698 1.00 91.44 84 ARG A C 1
ATOM 681 O O . ARG A 1 84 ? 7.643 5.200 -0.716 1.00 91.44 84 ARG A O 1
ATOM 688 N N . ARG A 1 85 ? 7.721 4.959 -2.941 1.00 93.69 85 ARG A N 1
ATOM 689 C CA . 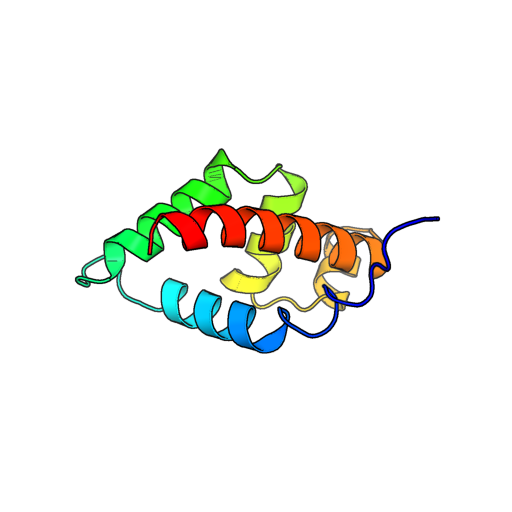ARG A 1 85 ? 6.816 6.088 -3.222 1.00 93.69 85 ARG A CA 1
ATOM 690 C C . ARG A 1 85 ? 5.410 5.831 -2.678 1.00 93.69 85 ARG A C 1
ATOM 692 O O . ARG A 1 85 ? 4.833 6.734 -2.079 1.00 93.69 85 ARG A O 1
ATOM 699 N N . ALA A 1 86 ? 4.897 4.615 -2.852 1.00 94.56 86 ALA A N 1
ATOM 700 C CA . ALA A 1 86 ? 3.600 4.212 -2.326 1.00 94.56 86 ALA A CA 1
ATOM 701 C C . ALA A 1 86 ? 3.574 4.269 -0.790 1.00 94.56 86 ALA A C 1
ATOM 703 O O . ALA A 1 86 ? 2.724 4.953 -0.223 1.00 94.56 86 ALA A O 1
ATOM 704 N N . ARG A 1 87 ? 4.566 3.663 -0.120 1.00 91.75 87 ARG A N 1
ATOM 705 C CA . ARG A 1 87 ? 4.723 3.714 1.344 1.00 91.75 87 ARG A CA 1
ATOM 706 C C . ARG A 1 87 ? 4.797 5.142 1.870 1.00 91.75 87 ARG A C 1
ATOM 708 O O . ARG A 1 87 ? 4.050 5.489 2.774 1.00 91.75 87 ARG A O 1
ATOM 715 N N . ASN A 1 88 ? 5.599 6.006 1.247 1.00 90.06 88 ASN A N 1
ATOM 716 C CA . ASN A 1 88 ? 5.684 7.417 1.635 1.00 90.06 88 ASN A CA 1
ATOM 717 C C . ASN A 1 88 ? 4.334 8.142 1.530 1.00 90.06 88 ASN A C 1
ATOM 719 O O . ASN A 1 88 ? 4.038 9.011 2.351 1.00 90.06 88 ASN A O 1
ATOM 723 N N . ARG A 1 89 ? 3.514 7.808 0.525 1.00 91.25 89 ARG A N 1
ATOM 724 C CA . ARG A 1 89 ? 2.184 8.401 0.363 1.00 91.25 89 ARG A CA 1
ATOM 725 C C . ARG A 1 89 ? 1.225 7.925 1.452 1.00 91.25 89 ARG A C 1
ATOM 727 O O . ARG A 1 89 ? 0.583 8.759 2.083 1.00 91.25 89 ARG A O 1
ATOM 734 N N . LEU A 1 90 ? 1.198 6.621 1.724 1.00 89.88 90 LEU A N 1
ATOM 735 C CA . LEU A 1 90 ? 0.388 6.043 2.800 1.00 89.88 90 LEU A CA 1
ATOM 736 C C . LEU A 1 90 ? 0.815 6.570 4.174 1.00 89.88 90 LEU A C 1
ATOM 738 O O . LEU A 1 90 ? -0.034 6.980 4.957 1.00 89.88 90 LEU A O 1
ATOM 742 N N . PHE A 1 91 ? 2.120 6.643 4.440 1.00 86.56 91 PHE A N 1
ATOM 743 C CA . PHE A 1 91 ? 2.655 7.175 5.689 1.00 86.56 91 PHE A CA 1
ATOM 744 C C . PHE A 1 91 ? 2.212 8.615 5.941 1.00 86.56 91 PHE A C 1
ATOM 746 O O . PHE A 1 91 ? 1.772 8.931 7.041 1.00 86.56 91 PHE A O 1
ATOM 753 N N . ARG A 1 92 ? 2.281 9.491 4.929 1.00 85.69 92 ARG A N 1
ATOM 754 C CA . ARG A 1 92 ? 1.823 10.881 5.072 1.00 85.69 92 ARG A CA 1
ATOM 755 C C . ARG A 1 92 ? 0.361 10.955 5.492 1.00 85.69 92 ARG A C 1
ATOM 757 O O . ARG A 1 92 ? 0.039 11.755 6.353 1.00 85.69 92 ARG A O 1
ATOM 764 N N . ILE A 1 93 ? -0.498 10.117 4.922 1.00 85.50 93 ILE A N 1
ATOM 765 C CA . ILE A 1 93 ? -1.921 10.085 5.274 1.00 85.50 93 ILE A CA 1
ATOM 766 C C . ILE A 1 93 ? -2.091 9.587 6.709 1.00 85.50 93 ILE A C 1
ATOM 768 O O . ILE A 1 93 ? -2.763 10.229 7.508 1.00 85.50 93 ILE A O 1
ATOM 772 N N . LEU A 1 94 ? -1.427 8.483 7.054 1.00 79.56 94 LEU A N 1
ATOM 773 C CA . LEU A 1 94 ? -1.544 7.864 8.372 1.00 79.56 94 LEU A CA 1
ATOM 774 C C . LEU A 1 94 ? -1.029 8.777 9.487 1.00 79.56 94 LEU A C 1
ATOM 776 O O . LEU A 1 94 ? -1.715 8.927 10.492 1.00 79.56 94 LEU A O 1
ATOM 780 N N . LYS A 1 95 ? 0.100 9.462 9.272 1.00 80.25 95 LYS A N 1
ATOM 781 C CA . LYS A 1 95 ? 0.715 10.392 10.233 1.00 80.25 95 LYS A CA 1
ATOM 782 C C . LYS A 1 95 ? -0.232 11.499 10.710 1.00 80.25 95 LYS A C 1
ATOM 784 O O . LYS A 1 95 ? -0.091 11.949 11.836 1.00 80.25 95 LYS A O 1
ATOM 789 N N . TYR A 1 96 ? -1.152 11.960 9.865 1.00 75.75 96 TYR A N 1
ATOM 790 C CA . TYR A 1 96 ? -2.106 13.022 10.218 1.00 75.75 96 TYR A CA 1
ATOM 791 C C . TYR A 1 96 ? -3.498 12.488 10.592 1.00 75.75 96 TYR A C 1
ATOM 793 O O . TYR A 1 96 ? -4.428 13.272 10.765 1.00 75.75 96 TYR A O 1
ATOM 801 N N . TH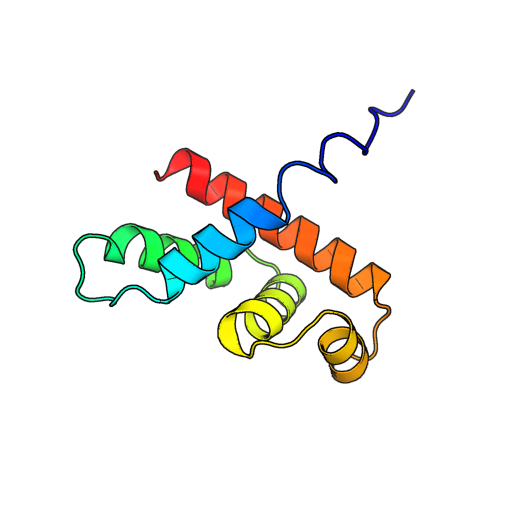R A 1 97 ? -3.665 11.164 10.681 1.00 66.81 97 THR A N 1
ATOM 802 C CA . THR A 1 97 ? -4.945 10.514 11.029 1.00 66.81 97 THR A CA 1
ATOM 803 C C . THR A 1 97 ? -4.886 9.650 12.290 1.00 66.81 97 THR A C 1
ATOM 805 O O . THR A 1 97 ? -5.946 9.279 12.800 1.00 66.81 97 THR A O 1
ATOM 808 N N . LEU A 1 98 ? -3.674 9.323 12.750 1.00 61.16 98 LEU A N 1
ATOM 809 C CA . LEU A 1 98 ? -3.352 8.711 14.042 1.00 61.16 98 LEU A CA 1
ATOM 810 C C . LEU A 1 98 ? -3.135 9.805 15.087 1.00 61.16 98 LEU A C 1
ATOM 812 O O . LEU A 1 98 ? -3.591 9.589 16.228 1.00 61.16 98 LEU A O 1
#

Mean predicted aligned error: 7.46 Å

Foldseek 3Di:
DDDDPPVLPPPDDPPPLVVVLVLCPDDCPDPSVVLNVQLVVCLVPVADPVLSVLVCCCNVVVDDLVRCCVVVVHDSVVSVVSPSVSSVSSCVSSVVVD

Solvent-accessible surface area (backbone atoms only — not comparable to full-atom values): 5785 Å² total; per-residue (Å²): 132,82,81,74,82,60,74,74,65,77,78,55,65,61,73,49,51,55,51,50,50,57,46,66,71,51,54,78,87,43,92,67,22,61,60,39,51,51,51,55,48,40,48,68,73,70,38,54,73,70,32,31,51,52,50,44,40,36,77,75,64,68,42,51,63,66,59,48,14,63,76,68,74,49,52,57,66,58,48,54,54,40,47,50,54,37,49,55,54,53,48,58,56,46,72,78,72,113

Sequence (98 aa):
MLMNNRIARDFFQGDFDEEFRRILEKDIASPQSKIKKIMLKAIKNELTARQSEIIMLYYFKGMNISEISEKLGITHSAVSITMRRARNRLFRILKYTL